Protein AF-A0A6B0ZE63-F1 (afdb_monomer)

Sequence (60 aa):
MTRVFAASWCYVGHESEIPEPGDYRTTTLGLRPVLMTRGRDGGINVLLNRCAHRGTVVAG

pLDDT: mean 95.83, std 3.46, range [81.38, 98.69]

Solvent-accessible surface area (backbone atoms only — not comparable to full-atom values): 3814 Å² total; per-residue (Å²): 107,64,86,47,62,70,68,50,95,70,91,79,81,60,69,85,70,30,79,47,65,72,31,58,47,67,46,65,56,79,92,42,50,31,31,40,34,19,37,91,87,69,48,83,47,79,44,71,40,43,38,89,86,81,58,48,71,72,73,124

Radius of gyration: 12.17 Å; Cα contacts (8 Å, |Δi|>4): 98; chains: 1; bounding box: 28×27×28 Å

Structure (mmCIF, N/CA/C/O backbone):
data_AF-A0A6B0ZE63-F1
#
_entry.id   AF-A0A6B0ZE63-F1
#
loop_
_atom_site.group_PDB
_atom_site.id
_atom_site.type_symbol
_atom_site.label_atom_id
_atom_site.label_alt_id
_atom_site.label_comp_id
_atom_site.label_asym_id
_atom_site.label_entity_id
_atom_site.label_seq_id
_atom_site.pdbx_PDB_ins_code
_atom_site.Cartn_x
_atom_site.Cartn_y
_atom_site.Cartn_z
_atom_site.occupancy
_atom_site.B_iso_or_equiv
_atom_site.auth_seq_id
_atom_site.auth_comp_id
_atom_site.auth_asym_id
_atom_site.auth_atom_id
_atom_site.pdbx_PDB_model_num
ATOM 1 N N . MET A 1 1 ? 11.696 -5.498 -13.808 1.00 81.38 1 MET A N 1
ATOM 2 C CA . MET A 1 1 ? 10.747 -4.646 -13.051 1.00 81.38 1 MET A CA 1
ATOM 3 C C . MET A 1 1 ? 9.382 -4.537 -13.721 1.00 81.38 1 MET A C 1
ATOM 5 O O . MET A 1 1 ? 8.404 -4.906 -13.091 1.00 81.38 1 MET A O 1
ATOM 9 N N . THR A 1 2 ? 9.285 -4.091 -14.975 1.00 84.88 2 THR A N 1
ATOM 10 C CA . THR A 1 2 ? 7.989 -3.835 -15.640 1.00 84.88 2 THR A CA 1
ATOM 11 C C . THR A 1 2 ? 7.221 -5.097 -16.044 1.00 84.88 2 THR A C 1
ATOM 13 O O . THR A 1 2 ? 6.027 -5.181 -15.803 1.00 84.88 2 THR A O 1
ATOM 16 N N . ARG A 1 3 ? 7.898 -6.116 -16.585 1.00 89.81 3 ARG A N 1
ATOM 17 C CA . ARG A 1 3 ? 7.250 -7.355 -17.071 1.00 89.81 3 ARG A CA 1
ATOM 18 C C . ARG A 1 3 ? 6.826 -8.355 -15.987 1.00 89.81 3 ARG A C 1
ATOM 20 O O . ARG A 1 3 ? 6.254 -9.379 -16.319 1.00 89.81 3 ARG A O 1
ATOM 27 N N . VAL A 1 4 ? 7.155 -8.086 -14.723 1.00 89.44 4 VAL A N 1
ATOM 28 C CA . VAL A 1 4 ? 6.833 -8.973 -13.591 1.00 89.44 4 VAL A CA 1
ATOM 29 C C . VAL A 1 4 ? 6.002 -8.186 -12.581 1.00 89.44 4 VAL A C 1
ATOM 31 O O . VAL A 1 4 ? 4.785 -8.246 -12.600 1.00 89.44 4 VAL A O 1
ATOM 34 N N . PHE A 1 5 ? 6.621 -7.313 -11.786 1.00 91.19 5 PHE A N 1
ATOM 35 C CA . PHE A 1 5 ? 5.925 -6.605 -10.702 1.00 91.19 5 PHE A CA 1
ATOM 36 C C . PHE A 1 5 ? 4.872 -5.579 -11.147 1.00 91.19 5 PHE A C 1
ATOM 38 O O . PHE A 1 5 ? 4.058 -5.157 -10.333 1.00 91.19 5 PHE A O 1
ATOM 45 N N . ALA A 1 6 ? 4.905 -5.107 -12.396 1.00 89.44 6 ALA A N 1
ATOM 46 C CA . ALA A 1 6 ? 3.883 -4.197 -12.926 1.00 89.44 6 ALA A CA 1
ATOM 47 C C . ALA A 1 6 ? 2.879 -4.887 -13.861 1.00 89.44 6 ALA A C 1
ATOM 49 O O . ALA A 1 6 ? 1.955 -4.227 -14.322 1.00 89.44 6 ALA A O 1
ATOM 50 N N . ALA A 1 7 ? 3.058 -6.181 -14.134 1.00 92.31 7 ALA A N 1
ATOM 51 C CA . ALA A 1 7 ? 2.234 -6.950 -15.065 1.00 92.31 7 ALA A CA 1
ATOM 52 C C . ALA A 1 7 ? 1.636 -8.219 -14.430 1.00 92.31 7 ALA A C 1
ATOM 54 O O . ALA A 1 7 ? 1.011 -9.014 -15.125 1.00 92.31 7 ALA A O 1
ATOM 55 N N . SER A 1 8 ? 1.820 -8.402 -13.122 1.00 94.56 8 SER A N 1
ATOM 56 C CA . SER A 1 8 ? 1.356 -9.567 -12.374 1.00 94.56 8 SER A CA 1
ATOM 57 C C . SER A 1 8 ? 0.623 -9.137 -11.111 1.00 94.56 8 SER A C 1
ATOM 59 O O . SER A 1 8 ? 0.890 -8.072 -10.552 1.00 94.56 8 SER A O 1
ATOM 61 N N . TRP A 1 9 ? -0.251 -10.013 -10.622 1.00 95.38 9 TRP A N 1
ATOM 62 C CA . TRP A 1 9 ? -0.774 -9.910 -9.267 1.00 95.38 9 TRP A CA 1
ATOM 63 C C . TRP A 1 9 ? 0.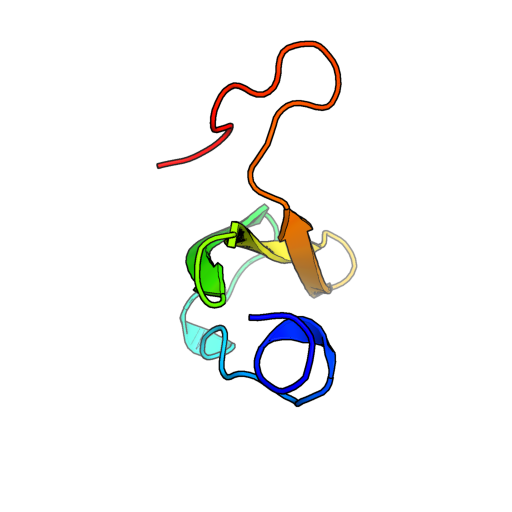358 -10.126 -8.264 1.00 95.38 9 TRP A C 1
ATOM 65 O O . TRP A 1 9 ? 1.104 -11.102 -8.349 1.00 95.38 9 TRP A O 1
ATOM 75 N N . CYS A 1 10 ? 0.499 -9.197 -7.327 1.00 95.56 10 CYS A N 1
ATOM 76 C CA . CYS A 1 10 ? 1.481 -9.272 -6.257 1.00 95.56 10 CYS A CA 1
ATOM 77 C C . CYS A 1 10 ? 0.755 -9.222 -4.919 1.00 95.56 10 CYS A C 1
ATOM 79 O O . CYS A 1 10 ? -0.146 -8.408 -4.732 1.00 95.56 10 CYS A O 1
ATOM 81 N N . TYR A 1 11 ? 1.162 -10.085 -3.993 1.00 95.62 11 TYR A N 1
ATOM 82 C CA . TYR A 1 11 ? 0.648 -10.061 -2.631 1.00 95.62 11 TYR A CA 1
ATOM 83 C C . TYR A 1 11 ? 1.031 -8.743 -1.940 1.00 95.62 11 TYR A C 1
ATOM 85 O O . TYR A 1 11 ? 2.194 -8.341 -1.984 1.00 95.62 11 TYR A O 1
ATOM 93 N N . VAL A 1 12 ? 0.053 -8.076 -1.321 1.00 96.75 12 VAL A N 1
ATOM 94 C CA . VAL A 1 12 ? 0.238 -6.788 -0.622 1.00 96.75 12 VAL A CA 1
ATOM 95 C C . VAL A 1 12 ? 0.053 -6.942 0.890 1.00 96.75 12 VAL A C 1
ATOM 97 O O . VAL A 1 12 ? 0.766 -6.313 1.667 1.00 96.75 12 VAL A O 1
ATOM 100 N N . GLY A 1 13 ? -0.869 -7.800 1.312 1.00 96.94 13 GLY A N 1
ATOM 101 C CA . GLY A 1 13 ? -1.185 -8.035 2.712 1.00 96.94 13 GLY A CA 1
ATOM 102 C C . GLY A 1 13 ? -2.457 -8.858 2.850 1.00 96.94 13 GLY A C 1
ATOM 103 O O . GLY A 1 13 ? -3.063 -9.264 1.854 1.00 96.94 13 GLY A O 1
ATOM 104 N N . HIS A 1 14 ? -2.847 -9.091 4.093 1.00 97.94 14 HIS A N 1
ATOM 105 C CA . HIS A 1 14 ? -4.073 -9.772 4.462 1.00 97.94 14 HIS A CA 1
ATOM 106 C C . HIS A 1 14 ? -5.072 -8.774 5.059 1.00 97.94 14 HIS A C 1
ATOM 108 O O . HIS A 1 14 ? -4.695 -7.819 5.734 1.00 97.94 14 HIS A O 1
ATOM 114 N N . GLU A 1 15 ? -6.364 -9.008 4.837 1.00 97.88 15 GLU A N 1
ATOM 115 C CA . GLU A 1 15 ? -7.449 -8.146 5.325 1.00 97.88 15 GLU A CA 1
ATOM 116 C C . GLU A 1 15 ?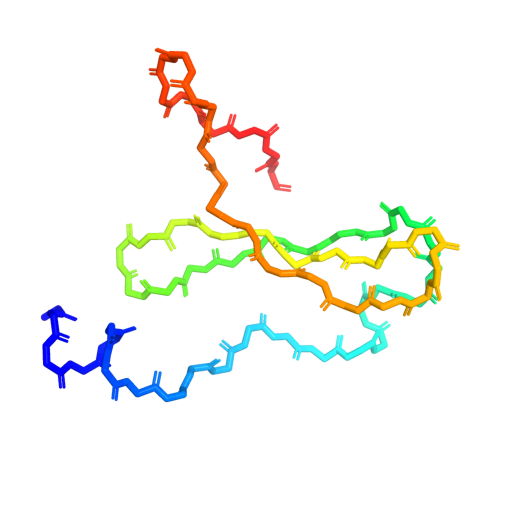 -7.419 -7.950 6.852 1.00 97.88 15 GLU A C 1
ATOM 118 O O . GLU A 1 15 ? -7.671 -6.846 7.332 1.00 97.88 15 GLU A O 1
ATOM 123 N N . SER A 1 16 ? -7.040 -8.981 7.613 1.00 98.25 16 SER A N 1
ATOM 124 C CA . SER A 1 16 ? -6.969 -8.907 9.082 1.00 98.25 1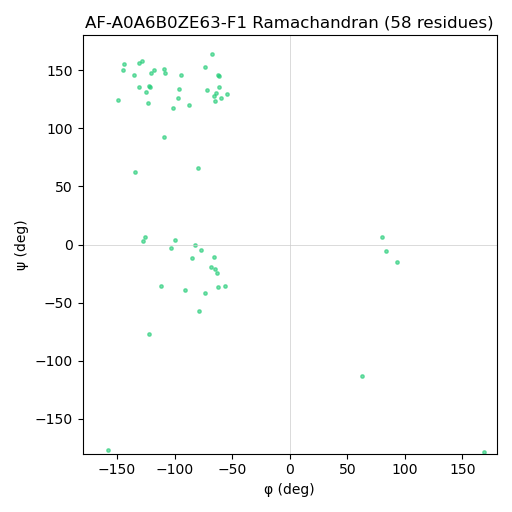6 SER A CA 1
ATOM 125 C C . SER A 1 16 ? -5.910 -7.943 9.620 1.00 98.25 16 SER A C 1
ATOM 127 O O . SER A 1 16 ? -5.850 -7.725 10.823 1.00 98.25 16 SER A O 1
ATOM 129 N N . GLU A 1 17 ? -5.022 -7.431 8.769 1.00 98.31 17 GLU A N 1
ATOM 130 C CA . GLU A 1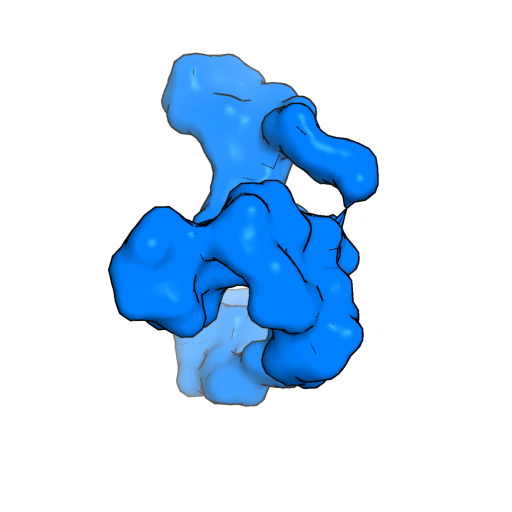 17 ? -3.99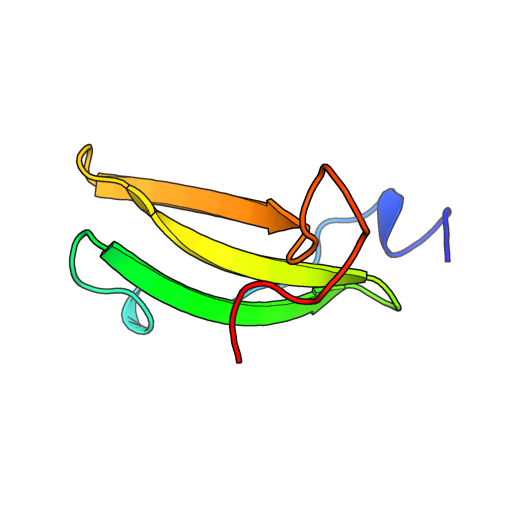0 -6.465 9.161 1.00 98.31 17 GLU A CA 1
ATOM 131 C C . GLU A 1 17 ? -4.504 -5.024 9.141 1.00 98.31 17 GLU A C 1
ATOM 133 O O . GLU A 1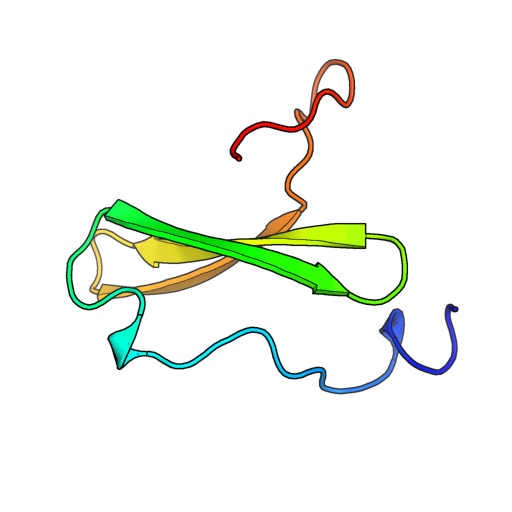 17 ? -3.831 -4.130 9.640 1.00 98.31 17 GLU A O 1
ATOM 138 N N . ILE A 1 18 ? -5.684 -4.812 8.554 1.00 98.38 18 ILE A N 1
ATOM 139 C CA . ILE A 1 18 ? -6.399 -3.536 8.509 1.00 98.38 18 ILE A CA 1
ATOM 140 C C . ILE A 1 18 ? -7.883 -3.767 8.841 1.00 98.38 18 ILE A C 1
ATOM 142 O O . ILE A 1 18 ? -8.739 -3.606 7.967 1.00 98.38 18 ILE A O 1
ATOM 146 N N . PRO A 1 19 ? -8.215 -4.253 10.051 1.00 98.25 19 PRO A N 1
ATOM 147 C CA . PRO A 1 19 ? -9.586 -4.626 10.394 1.00 98.25 19 PRO A CA 1
ATOM 148 C C . PRO A 1 19 ? -10.555 -3.439 10.343 1.00 98.25 19 PRO A C 1
ATOM 150 O O . PRO A 1 19 ? -11.678 -3.604 9.870 1.00 98.25 19 PRO A O 1
ATOM 153 N N . GLU A 1 20 ? -10.120 -2.244 10.742 1.00 98.50 20 GLU A N 1
ATOM 154 C CA . GLU A 1 20 ? -10.991 -1.084 10.912 1.00 98.50 20 GLU A CA 1
ATOM 155 C C . GLU A 1 20 ? -10.755 -0.007 9.837 1.00 98.50 20 GLU A C 1
ATOM 157 O O . GLU A 1 20 ? -9.649 0.135 9.303 1.00 98.50 20 GLU A O 1
ATOM 162 N N . PRO A 1 21 ? -11.779 0.794 9.483 1.00 98.56 21 PRO A N 1
ATOM 163 C CA . PRO A 1 21 ? -11.606 1.938 8.595 1.00 98.56 21 PRO A CA 1
ATOM 164 C C . PRO A 1 21 ? -10.519 2.905 9.080 1.00 98.56 21 PRO A C 1
ATOM 166 O O . PRO A 1 21 ? -10.552 3.388 10.209 1.00 98.56 21 PRO A O 1
ATOM 169 N N . GLY A 1 22 ? -9.595 3.257 8.186 1.00 97.19 22 GLY A N 1
ATOM 170 C CA . GLY A 1 22 ? -8.442 4.105 8.493 1.00 97.19 22 GLY A CA 1
ATOM 171 C C . GLY A 1 22 ? -7.176 3.337 8.874 1.00 97.19 22 GLY A C 1
ATOM 172 O O . GLY A 1 22 ? -6.094 3.923 8.791 1.00 97.19 22 GLY A O 1
ATOM 173 N N . ASP A 1 23 ? -7.272 2.043 9.192 1.00 98.44 23 ASP A N 1
ATOM 174 C CA . ASP A 1 23 ? -6.088 1.205 9.353 1.00 98.44 23 ASP A CA 1
ATOM 175 C C . ASP A 1 23 ? -5.313 1.135 8.034 1.00 98.44 23 ASP A C 1
ATOM 177 O O . ASP A 1 23 ? -5.881 1.150 6.928 1.00 98.44 23 ASP A O 1
ATOM 181 N N . TYR A 1 24 ? -3.988 1.062 8.145 1.00 98.25 24 TYR A N 1
ATOM 182 C CA . TYR A 1 24 ? -3.115 0.901 6.995 1.00 98.25 24 TYR A CA 1
ATOM 183 C C . TYR A 1 24 ? -1.914 0.010 7.298 1.00 98.25 24 TYR A C 1
ATOM 185 O O . TYR A 1 24 ? -1.452 -0.104 8.431 1.00 98.25 24 TYR A O 1
ATOM 193 N N . ARG A 1 25 ? -1.375 -0.582 6.234 1.00 97.81 25 ARG A N 1
ATOM 194 C CA . ARG A 1 25 ? -0.126 -1.341 6.229 1.00 97.81 25 ARG A CA 1
ATOM 195 C C . ARG A 1 25 ? 0.755 -0.870 5.076 1.00 97.81 25 ARG A C 1
ATOM 197 O O . ARG A 1 25 ? 0.281 -0.749 3.947 1.00 97.81 25 ARG A O 1
ATOM 204 N N . THR A 1 26 ? 2.044 -0.669 5.326 1.00 98.06 26 THR A N 1
ATOM 205 C CA . THR A 1 26 ? 3.043 -0.383 4.287 1.00 98.06 26 THR A CA 1
ATOM 206 C C . THR A 1 26 ? 3.743 -1.664 3.814 1.00 98.06 26 THR A C 1
ATOM 208 O O . THR A 1 26 ? 3.938 -2.619 4.567 1.00 98.06 26 THR A O 1
ATOM 211 N N . THR A 1 27 ? 4.090 -1.718 2.525 1.00 96.25 27 THR A N 1
ATOM 212 C CA . THR A 1 27 ? 4.916 -2.785 1.929 1.00 96.25 27 THR A CA 1
ATOM 213 C C . THR A 1 27 ? 5.566 -2.297 0.626 1.00 96.25 27 THR A C 1
ATOM 215 O O . THR A 1 27 ? 5.411 -1.137 0.230 1.00 96.25 27 THR A O 1
ATOM 218 N N . THR A 1 28 ? 6.299 -3.163 -0.074 1.00 95.44 28 THR A N 1
ATOM 219 C CA . THR A 1 28 ? 6.946 -2.858 -1.356 1.00 95.44 28 THR A CA 1
ATOM 220 C C . THR A 1 28 ? 6.491 -3.796 -2.475 1.00 95.44 28 THR A C 1
ATOM 222 O O . THR A 1 28 ? 6.420 -5.012 -2.324 1.00 95.44 28 THR A O 1
ATOM 225 N N . LEU A 1 29 ? 6.217 -3.220 -3.650 1.00 94.38 29 LEU A N 1
ATOM 226 C CA . LEU A 1 29 ? 5.961 -3.949 -4.894 1.00 94.38 29 LEU A CA 1
ATOM 227 C C . LEU A 1 29 ? 7.138 -3.769 -5.854 1.00 94.38 29 LEU A C 1
ATOM 229 O O . LEU A 1 29 ? 7.209 -2.800 -6.626 1.00 94.38 29 LEU A O 1
ATOM 233 N N . GLY A 1 30 ? 8.084 -4.707 -5.795 1.00 92.81 30 GLY A N 1
ATOM 234 C CA . GLY A 1 30 ? 9.397 -4.539 -6.411 1.00 92.81 30 GLY A CA 1
ATOM 235 C C . GLY A 1 30 ? 10.123 -3.368 -5.747 1.00 92.81 30 GLY A C 1
ATOM 236 O O . GLY A 1 30 ? 10.438 -3.425 -4.567 1.00 92.81 30 GLY A O 1
ATOM 237 N N . LEU A 1 31 ? 10.342 -2.283 -6.493 1.00 92.75 31 LEU A N 1
ATOM 238 C CA . LEU A 1 31 ? 10.997 -1.063 -5.992 1.00 92.75 31 LEU A CA 1
ATOM 239 C C . LEU A 1 31 ? 10.015 0.059 -5.607 1.00 92.75 31 LEU A C 1
ATOM 241 O O . LEU A 1 31 ? 10.439 1.172 -5.311 1.00 92.75 31 LEU A O 1
ATOM 245 N N . ARG A 1 32 ? 8.700 -0.185 -5.673 1.00 94.44 32 ARG A N 1
ATOM 246 C CA . ARG A 1 32 ? 7.674 0.840 -5.424 1.00 94.44 32 ARG A CA 1
ATOM 247 C C . ARG A 1 32 ? 7.102 0.675 -4.014 1.00 94.44 32 ARG A C 1
ATOM 249 O O . ARG A 1 32 ? 6.500 -0.370 -3.764 1.00 94.44 32 ARG A O 1
ATOM 256 N N . PRO A 1 33 ? 7.249 1.663 -3.115 1.00 96.94 33 PRO A N 1
ATOM 257 C CA . PRO A 1 33 ? 6.597 1.612 -1.815 1.00 96.94 33 PRO A CA 1
ATOM 258 C C . PRO A 1 33 ? 5.095 1.833 -2.000 1.00 96.94 33 PRO A C 1
ATOM 260 O O . PRO A 1 33 ? 4.672 2.747 -2.714 1.00 96.94 33 PRO A O 1
ATOM 263 N N . VAL A 1 34 ? 4.285 0.993 -1.372 1.00 97.75 34 VAL A N 1
ATOM 264 C CA . VAL A 1 34 ? 2.825 1.089 -1.399 1.00 97.75 34 VAL A CA 1
ATOM 265 C C . VAL A 1 34 ? 2.271 1.064 0.017 1.00 97.75 34 VAL A C 1
ATOM 267 O O . VAL A 1 34 ? 2.928 0.593 0.946 1.00 97.75 34 VAL A O 1
ATOM 270 N N . LEU A 1 35 ? 1.059 1.583 0.172 1.00 97.88 35 LEU A N 1
ATOM 271 C CA . LEU A 1 35 ? 0.279 1.459 1.395 1.00 97.88 35 LEU A CA 1
ATOM 272 C C . LEU A 1 35 ? -1.085 0.852 1.060 1.00 97.88 35 LEU A C 1
ATOM 274 O O . LEU A 1 35 ? -1.745 1.282 0.114 1.00 97.88 35 LEU A O 1
ATOM 278 N N . MET A 1 36 ? -1.471 -0.168 1.815 1.00 98.50 36 MET A N 1
ATOM 279 C CA . MET A 1 36 ? -2.790 -0.791 1.797 1.00 98.50 36 MET A CA 1
ATOM 280 C C . MET A 1 36 ? -3.617 -0.182 2.922 1.00 98.50 36 MET A C 1
ATOM 282 O O . MET A 1 36 ? -3.103 -0.062 4.029 1.00 98.50 36 MET A O 1
ATOM 286 N N . THR A 1 37 ? -4.863 0.207 2.670 1.0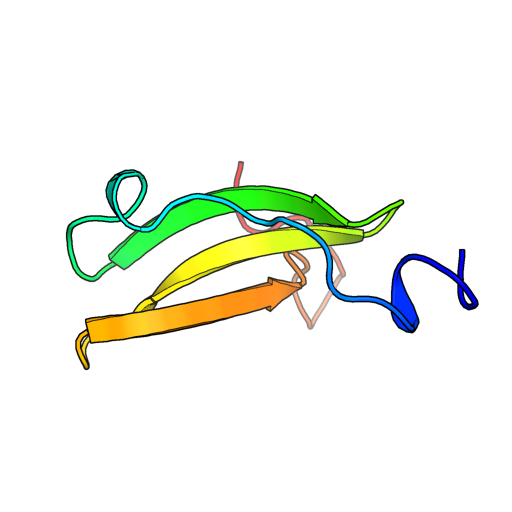0 98.44 37 THR A N 1
ATOM 287 C CA . THR A 1 37 ? -5.720 0.837 3.685 1.00 98.44 37 THR A CA 1
ATOM 288 C C . THR A 1 37 ? -7.182 0.444 3.527 1.00 98.44 37 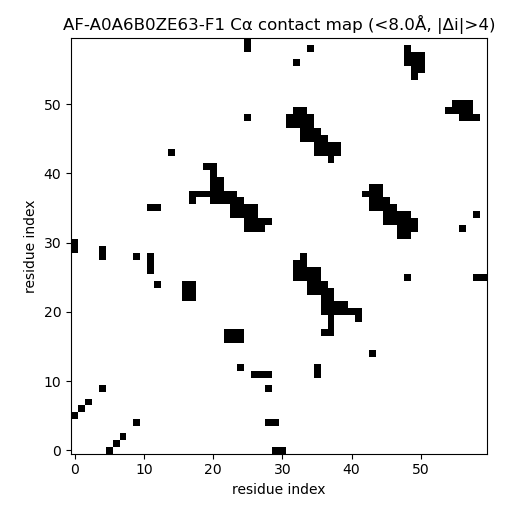THR A C 1
ATOM 290 O O . THR A 1 37 ? -7.641 0.199 2.405 1.00 98.44 37 THR A O 1
ATOM 293 N N . ARG A 1 38 ? -7.914 0.409 4.647 1.00 98.69 38 ARG A N 1
ATOM 294 C CA . ARG A 1 38 ? -9.371 0.268 4.645 1.00 98.69 38 ARG A CA 1
ATOM 295 C C . ARG A 1 38 ? -10.039 1.635 4.546 1.00 98.69 38 ARG A C 1
ATOM 297 O O . ARG A 1 38 ? -9.867 2.499 5.404 1.00 98.69 38 ARG A O 1
ATOM 304 N N . GLY A 1 39 ? -10.819 1.822 3.487 1.00 98.19 39 GLY A N 1
ATOM 305 C CA . GLY A 1 39 ? -11.644 3.000 3.266 1.00 98.19 39 GLY A CA 1
ATOM 306 C C . GLY A 1 39 ? -12.792 3.103 4.270 1.00 98.19 39 GLY A C 1
ATOM 307 O O . GLY A 1 39 ? -13.170 2.137 4.929 1.00 98.19 39 GLY A O 1
ATOM 308 N N . ARG A 1 40 ? -13.386 4.296 4.366 1.00 97.56 40 ARG A N 1
ATOM 309 C CA . ARG A 1 40 ? -14.566 4.545 5.220 1.00 97.56 40 ARG A CA 1
ATOM 310 C C . ARG A 1 40 ? -15.809 3.776 4.771 1.00 97.56 40 ARG A C 1
ATOM 312 O O . ARG A 1 40 ? -16.722 3.584 5.560 1.00 97.56 40 ARG A O 1
ATOM 319 N N . ASP A 1 41 ? -15.833 3.364 3.511 1.00 97.44 41 ASP A N 1
ATOM 320 C CA . ASP A 1 41 ? -16.835 2.487 2.908 1.00 97.44 41 ASP A CA 1
ATOM 321 C C . ASP A 1 41 ? -16.574 0.994 3.185 1.00 97.44 41 ASP A C 1
ATOM 323 O O . ASP A 1 41 ? -17.337 0.144 2.737 1.00 97.44 41 ASP A O 1
ATOM 327 N N . GLY A 1 42 ? -15.497 0.667 3.908 1.00 97.06 42 GLY A N 1
ATOM 328 C CA . GLY A 1 42 ? -15.068 -0.698 4.200 1.00 97.06 42 GLY A CA 1
ATOM 329 C C . GLY A 1 42 ? -14.231 -1.348 3.094 1.00 97.06 42 GLY A C 1
ATOM 330 O O . GLY A 1 42 ? -13.704 -2.438 3.316 1.00 97.06 42 GLY A O 1
ATOM 331 N N . GLY A 1 43 ? -14.059 -0.699 1.936 1.00 98.19 43 GLY A N 1
ATOM 332 C CA . GLY A 1 43 ? -13.278 -1.224 0.815 1.00 98.19 43 GLY A CA 1
ATOM 333 C C . GLY A 1 43 ? -11.768 -1.185 1.064 1.00 98.19 43 GLY A C 1
ATOM 334 O O . GLY A 1 43 ? -11.265 -0.327 1.788 1.00 98.19 43 GLY A O 1
ATOM 335 N N . ILE A 1 44 ? -11.017 -2.091 0.435 1.00 98.31 44 ILE A N 1
ATOM 336 C CA . ILE A 1 44 ? -9.549 -2.127 0.529 1.00 98.31 44 ILE A CA 1
ATOM 337 C C . ILE A 1 44 ? -8.940 -1.425 -0.685 1.00 98.31 44 ILE A C 1
ATOM 339 O O . ILE A 1 44 ? -9.218 -1.783 -1.828 1.00 98.31 44 ILE A O 1
ATOM 343 N N . ASN A 1 45 ? -8.072 -0.447 -0.430 1.00 98.12 45 ASN A N 1
ATOM 344 C CA . ASN A 1 45 ? -7.365 0.317 -1.455 1.00 98.12 45 ASN A CA 1
ATOM 345 C C . ASN A 1 45 ? -5.850 0.163 -1.297 1.00 98.12 45 ASN A C 1
ATOM 347 O O . ASN A 1 45 ? -5.343 0.072 -0.180 1.00 98.12 45 ASN A O 1
ATOM 351 N N . VAL A 1 46 ? -5.120 0.190 -2.415 1.00 97.69 46 VAL A N 1
ATOM 352 C CA . VAL A 1 46 ? -3.650 0.200 -2.430 1.00 97.69 46 VAL A CA 1
ATOM 353 C C . VAL A 1 46 ? -3.165 1.424 -3.195 1.00 97.69 46 VAL A C 1
ATOM 355 O O . VAL A 1 46 ? -3.493 1.608 -4.366 1.00 97.69 46 VAL A O 1
ATOM 358 N N . LEU A 1 47 ? -2.375 2.263 -2.533 1.00 97.31 47 LEU A N 1
ATOM 359 C CA . LEU A 1 47 ? -1.876 3.529 -3.066 1.00 97.31 47 LEU A CA 1
ATOM 360 C C . LEU A 1 47 ? -0.350 3.504 -3.147 1.00 97.31 47 LEU A C 1
ATOM 362 O O . LEU A 1 47 ? 0.321 2.868 -2.332 1.00 97.31 47 LEU A O 1
ATOM 366 N N . LEU A 1 48 ? 0.220 4.238 -4.107 1.00 97.38 48 LEU A N 1
ATOM 367 C CA . LEU A 1 48 ? 1.656 4.506 -4.101 1.00 97.38 48 LEU A CA 1
ATOM 368 C C . LEU A 1 48 ? 1.978 5.360 -2.868 1.00 97.38 48 LEU A C 1
ATOM 370 O O . LEU A 1 48 ? 1.424 6.447 -2.711 1.00 97.38 48 LEU A O 1
ATOM 374 N N . ASN A 1 49 ? 2.886 4.891 -2.012 1.00 97.81 49 ASN A N 1
ATOM 375 C CA . ASN A 1 49 ? 3.282 5.587 -0.788 1.00 97.81 49 ASN A CA 1
ATOM 376 C C . ASN A 1 49 ? 4.287 6.697 -1.118 1.00 97.81 49 ASN A C 1
ATOM 378 O O . ASN A 1 49 ? 5.479 6.629 -0.816 1.00 97.81 49 ASN A O 1
ATOM 382 N N . ARG A 1 50 ? 3.793 7.692 -1.853 1.00 97.50 50 ARG A N 1
ATOM 383 C CA . ARG A 1 50 ? 4.565 8.795 -2.402 1.00 97.50 50 ARG A CA 1
ATOM 384 C C . ARG A 1 50 ? 3.689 10.036 -2.478 1.00 97.50 50 ARG A C 1
ATOM 386 O O . ARG A 1 50 ? 2.664 10.043 -3.154 1.00 97.50 50 ARG A O 1
ATOM 393 N N . CYS A 1 51 ? 4.138 11.116 -1.853 1.00 97.06 51 CYS A N 1
ATOM 394 C CA . CYS A 1 51 ? 3.503 12.418 -1.966 1.00 97.06 51 CYS A CA 1
ATOM 395 C C . CYS A 1 51 ? 3.492 12.873 -3.434 1.00 97.06 51 CYS A C 1
ATOM 397 O O . CYS A 1 51 ? 4.548 12.954 -4.069 1.00 97.06 51 CYS A O 1
ATOM 399 N N . ALA A 1 52 ? 2.315 13.222 -3.960 1.00 96.50 52 ALA A N 1
ATOM 400 C CA . ALA A 1 52 ? 2.161 13.670 -5.346 1.00 96.50 52 ALA A CA 1
ATOM 401 C C . ALA A 1 52 ? 2.916 14.978 -5.655 1.00 96.50 52 ALA A C 1
ATOM 403 O O . ALA A 1 52 ? 3.286 15.213 -6.800 1.00 96.50 52 ALA A O 1
ATOM 404 N N . HIS A 1 53 ? 3.182 15.810 -4.643 1.00 97.56 53 HIS A N 1
ATOM 405 C CA . HIS A 1 53 ? 3.876 17.086 -4.820 1.00 97.56 53 HIS A CA 1
ATOM 406 C C . HIS A 1 53 ? 5.396 16.911 -4.958 1.00 97.56 53 HIS A C 1
ATOM 408 O O . HIS A 1 53 ? 5.975 17.357 -5.944 1.00 97.56 53 HIS A O 1
ATOM 414 N N . ARG A 1 54 ? 6.061 16.283 -3.975 1.00 95.44 54 ARG A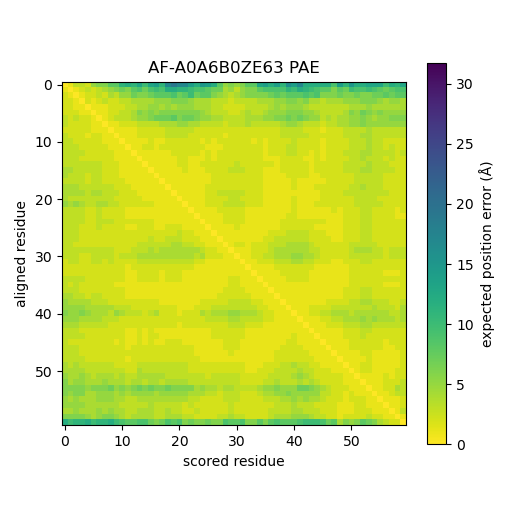 N 1
ATOM 415 C CA . ARG A 1 54 ? 7.541 16.215 -3.926 1.00 95.44 54 ARG A CA 1
ATOM 416 C C . ARG A 1 54 ? 8.127 14.821 -3.769 1.00 95.44 54 ARG A C 1
ATOM 418 O O . ARG A 1 54 ? 9.340 14.668 -3.700 1.00 95.44 54 ARG A O 1
ATOM 425 N N . GLY A 1 55 ? 7.294 13.789 -3.757 1.00 95.06 55 GLY A N 1
ATOM 426 C CA . GLY A 1 55 ? 7.767 12.414 -3.797 1.00 95.06 55 GLY A CA 1
ATOM 427 C C . GLY A 1 55 ? 8.256 11.829 -2.474 1.00 95.06 55 GLY A C 1
ATOM 428 O O . GLY A 1 55 ? 8.756 10.709 -2.489 1.00 95.06 55 GLY A O 1
ATOM 429 N N . THR A 1 56 ? 8.103 12.538 -1.355 1.00 96.75 56 THR A N 1
ATOM 430 C CA . THR A 1 56 ? 8.390 12.005 -0.016 1.00 96.75 56 THR A CA 1
ATOM 431 C C . THR A 1 56 ? 7.489 10.809 0.296 1.00 96.75 56 THR A C 1
ATOM 433 O O . THR A 1 56 ? 6.326 10.792 -0.117 1.00 96.75 56 THR A O 1
ATOM 436 N N . VAL A 1 57 ? 8.011 9.826 1.030 1.00 96.00 57 VAL A N 1
ATOM 437 C CA . VAL A 1 57 ? 7.208 8.737 1.608 1.00 96.00 57 VAL A CA 1
ATOM 438 C C . VAL A 1 57 ? 6.183 9.335 2.577 1.00 96.00 57 VAL A C 1
ATOM 440 O O . VAL A 1 57 ? 6.511 10.248 3.331 1.00 96.00 57 VAL A O 1
ATOM 443 N N . VAL A 1 58 ? 4.936 8.871 2.513 1.00 96.75 58 VAL A N 1
ATOM 444 C CA . VAL A 1 58 ? 3.811 9.459 3.260 1.00 96.75 58 VAL A CA 1
ATOM 445 C C . VAL A 1 58 ? 3.630 8.790 4.619 1.00 96.75 58 VAL A C 1
ATOM 447 O O . VAL A 1 58 ? 3.358 9.479 5.596 1.00 96.75 58 VAL A O 1
ATOM 450 N N . ALA A 1 59 ? 3.798 7.470 4.684 1.00 94.56 59 ALA A N 1
ATOM 451 C CA . ALA A 1 59 ? 3.625 6.686 5.904 1.00 94.56 59 ALA A CA 1
ATOM 452 C C . ALA A 1 59 ? 4.765 5.676 6.095 1.00 94.56 59 ALA A C 1
ATOM 454 O O . ALA A 1 59 ? 5.299 5.164 5.105 1.00 94.56 59 ALA A O 1
ATOM 455 N N . GLY A 1 60 ? 5.126 5.430 7.357 1.00 88.38 60 GLY A N 1
ATOM 456 C CA . GLY A 1 60 ? 6.095 4.412 7.777 1.00 88.38 60 GLY A CA 1
ATOM 457 C C . GLY A 1 60 ? 5.437 3.054 7.919 1.00 88.38 60 GLY A C 1
ATOM 458 O O . GLY A 1 60 ? 4.327 3.016 8.485 1.00 88.38 60 GLY A O 1
#

Mean predicted aligned error: 2.7 Å

Foldseek 3Di:
DCVDLVVDDDDDDDCVQAVDAPRKDWDDRPPFIWIWGQHPVRDIDIGGQADPPPGDRNDD

Nearest PDB structures (foldseek):
  5xbp-assembly1_G  TM=9.650E-01  e=2.974E-04  Diaphorobacter sp. DS2
  1eg9-assembly1_A  TM=9.671E-01  e=4.930E-04  Pseudomonas putida
  2bmo-assembly1_A  TM=9.654E-01  e=4.930E-04  Comamonas sp. JS765
  7vju-assembly1_C  TM=9.800E-01  e=6.348E-04  Comamonas testosteroni KF-1
  7q06-assembly1_F  TM=9.686E-01  e=9.879E-04  Comamonas sp.

Secondary structure (DSSP, 8-state):
-TTTTTTS------GGGS-STT-EEEEEETTEEEEEEE-TTS-EEEEESS-TTT------